Protein AF-G5AT01-F1 (afdb_monomer)

Foldseek 3Di:
DQEDAPPDPVSVVVVVVCVVVVHDDDYDHPVVVDDDDVVVVVVVVVVVVVVVVVVVVVVCVVVVHDDDAFDWDDPDLFKIWTQHPVRDIDIGGDQAEEAEPADADDQPPDPCSDPAPADPRQAFEDDPLQAGVRRRYGYFANNHPPDDRDPVRRVVSVVVVVD

Nearest PDB structures (foldseek):
  8plw-assembly1_A  TM=6.989E-01  e=3.806E-09  Schistosoma mansoni
  8plf-assembly1_A  TM=6.947E-01  e=4.328E-09  Schistosoma mansoni
  8plv-assembly1_A  TM=6.980E-01  e=5.972E-09  Schistosoma mansoni
  8plm-assembly1_A-2  TM=7.423E-01  e=1.212E-08  Schistosoma mansoni
  8plu-assembly1_A  TM=6.992E-01  e=1.902E-08  Schistosoma mansoni

Radius of gyration: 25.45 Å; Cα contacts (8 Å, |Δi|>4): 185; chains: 1; bounding box: 52×38×68 Å

Secondary structure (DSSP, 8-state):
-EEE-TT-HHHHHHHHHHHHTT----EEEHHHH----HHHHHHHHHHHHHHHHHHHHHHHHHTT-----EEEEEEETTEEEEEETT--EEEEE-S-EEE---S-PPP--STTHHHHT--TTS-B---TTSB-SSTTEEE-STTBTTS---HHHHHHHHHHHH-

Structure (mmCIF, N/CA/C/O backbone):
data_AF-G5AT01-F1
#
_entry.id   AF-G5AT01-F1
#
loop_
_atom_site.group_PDB
_atom_site.id
_atom_site.type_symbol
_atom_site.label_atom_id
_atom_site.label_alt_id
_atom_site.label_comp_id
_atom_site.label_asym_id
_atom_site.label_entity_id
_atom_site.label_seq_id
_atom_site.pdbx_PDB_ins_code
_atom_site.Cartn_x
_atom_site.Cartn_y
_atom_site.Cartn_z
_atom_site.occupancy
_atom_site.B_iso_or_equiv
_atom_site.auth_seq_id
_atom_site.auth_comp_id
_atom_site.auth_asym_id
_atom_site.auth_atom_id
_atom_site.pdbx_PDB_model_num
ATOM 1 N N . MET A 1 1 ? 22.661 -0.058 -41.814 1.00 78.69 1 MET A N 1
ATOM 2 C CA . MET A 1 1 ? 22.890 0.511 -40.467 1.00 78.69 1 MET A CA 1
ATOM 3 C C . MET A 1 1 ? 22.143 -0.358 -39.467 1.00 78.69 1 MET A C 1
ATOM 5 O O . MET A 1 1 ? 20.971 -0.617 -39.698 1.00 78.69 1 MET A O 1
ATOM 9 N N . ILE A 1 2 ? 22.817 -0.868 -38.439 1.00 83.00 2 ILE A N 1
ATOM 10 C CA . ILE A 1 2 ? 22.287 -1.791 -37.430 1.00 83.00 2 ILE A CA 1
ATOM 11 C C . ILE A 1 2 ? 22.209 -1.038 -36.103 1.00 83.00 2 ILE A C 1
ATOM 13 O O . ILE A 1 2 ? 23.234 -0.627 -35.564 1.00 83.00 2 ILE A O 1
ATOM 17 N N . PHE A 1 3 ? 21.002 -0.883 -35.566 1.00 84.50 3 PHE A N 1
ATOM 18 C CA . PHE A 1 3 ? 20.803 -0.424 -34.195 1.00 84.50 3 PHE A CA 1
ATOM 19 C C . PHE A 1 3 ? 20.986 -1.612 -33.254 1.00 84.50 3 PHE A C 1
ATOM 21 O O . PHE A 1 3 ? 20.313 -2.633 -33.394 1.00 84.50 3 PHE A O 1
ATOM 28 N N . SER A 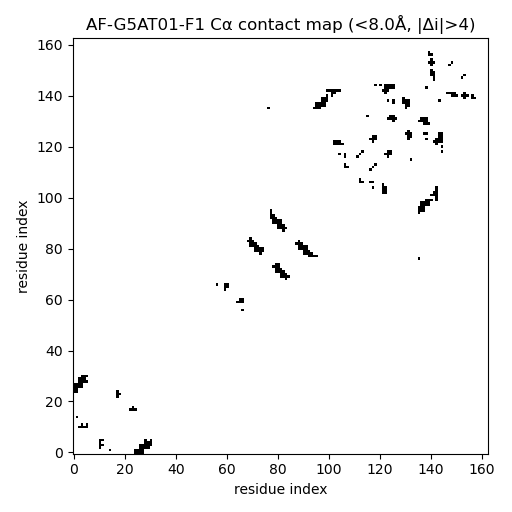1 4 ? 21.917 -1.499 -32.316 1.00 81.31 4 SER A N 1
ATOM 29 C CA . SER A 1 4 ? 22.322 -2.605 -31.455 1.00 81.31 4 SER A CA 1
ATOM 30 C C . SER A 1 4 ? 22.298 -2.206 -29.985 1.00 81.31 4 SER A C 1
ATOM 32 O O . SER A 1 4 ? 22.521 -1.048 -29.641 1.00 81.31 4 SER A O 1
ATOM 34 N N . LYS A 1 5 ? 22.032 -3.187 -29.120 1.00 80.25 5 LYS A N 1
ATOM 35 C CA . LYS A 1 5 ? 22.359 -3.128 -27.694 1.00 80.25 5 LYS A CA 1
ATOM 36 C C . LYS A 1 5 ? 23.320 -4.266 -27.381 1.00 80.25 5 LYS A C 1
ATOM 38 O O . LYS A 1 5 ? 22.977 -5.421 -27.640 1.00 80.25 5 LYS A O 1
ATOM 43 N N . ARG A 1 6 ? 24.479 -3.978 -26.782 1.00 77.88 6 ARG A N 1
ATOM 44 C CA . ARG A 1 6 ? 25.502 -5.004 -26.477 1.00 77.88 6 ARG A CA 1
ATOM 45 C C . ARG A 1 6 ? 24.994 -6.136 -25.575 1.00 77.88 6 ARG A C 1
ATOM 47 O O . ARG A 1 6 ? 25.466 -7.259 -25.685 1.00 77.88 6 ARG A O 1
ATOM 54 N N . CYS A 1 7 ? 24.011 -5.861 -24.718 1.00 72.75 7 CYS A N 1
ATOM 55 C CA . CYS A 1 7 ? 23.396 -6.847 -23.825 1.00 72.75 7 CYS A CA 1
ATOM 56 C C . CYS A 1 7 ? 22.277 -7.691 -24.470 1.00 72.75 7 CYS A C 1
ATOM 58 O O . CYS A 1 7 ? 21.729 -8.575 -23.816 1.00 72.75 7 CYS A O 1
ATOM 60 N N . CYS A 1 8 ? 21.905 -7.432 -25.728 1.00 79.19 8 CYS A N 1
ATOM 61 C CA . CYS A 1 8 ? 20.802 -8.122 -26.393 1.00 79.19 8 CYS A CA 1
ATOM 62 C C . CYS A 1 8 ? 21.310 -9.276 -27.268 1.00 79.19 8 CYS A C 1
ATOM 64 O O . CYS A 1 8 ? 21.941 -9.051 -28.301 1.00 79.19 8 CYS A O 1
ATOM 66 N N . ALA A 1 9 ? 20.949 -10.515 -26.916 1.00 82.19 9 ALA A N 1
ATOM 67 C CA . ALA A 1 9 ? 21.329 -11.713 -27.673 1.00 82.19 9 ALA A CA 1
ATOM 68 C C . ALA A 1 9 ? 20.868 -11.682 -29.146 1.00 82.19 9 ALA A C 1
ATOM 70 O O . ALA A 1 9 ? 21.545 -12.211 -30.027 1.00 82.19 9 ALA A O 1
ATOM 71 N N . HIS A 1 10 ? 19.741 -11.024 -29.438 1.00 83.56 10 HIS A N 1
ATOM 72 C CA . HIS A 1 10 ? 19.258 -10.851 -30.810 1.00 83.56 10 HIS A CA 1
ATOM 73 C C . HIS A 1 10 ? 20.137 -9.893 -31.622 1.00 83.56 10 HIS A C 1
ATOM 75 O O . HIS A 1 10 ? 20.407 -10.162 -32.790 1.00 83.56 10 HIS A O 1
ATOM 81 N N . SER A 1 11 ? 20.630 -8.810 -31.011 1.00 83.50 11 SER A N 1
ATOM 82 C CA . SER A 1 11 ? 21.528 -7.863 -31.682 1.00 83.50 11 SER A CA 1
ATOM 83 C C . SER A 1 11 ? 22.861 -8.515 -32.053 1.00 83.50 11 SER A C 1
ATOM 85 O O . SER A 1 11 ? 23.389 -8.232 -33.125 1.00 83.50 11 SER A O 1
ATOM 87 N N . THR A 1 12 ? 23.377 -9.422 -31.219 1.00 85.81 12 THR A N 1
ATOM 88 C CA . THR A 1 12 ? 24.595 -10.195 -31.514 1.00 85.81 12 THR A CA 1
ATOM 89 C C . THR A 1 12 ? 24.409 -11.103 -32.730 1.00 85.81 12 THR A C 1
ATOM 91 O O . THR A 1 12 ? 25.183 -11.011 -33.679 1.00 85.81 12 THR A O 1
ATOM 94 N N . ARG A 1 13 ? 23.321 -11.885 -32.771 1.00 88.12 13 ARG A N 1
ATOM 95 C CA . ARG A 1 13 ? 23.021 -12.796 -33.893 1.00 88.12 13 ARG A CA 1
ATOM 96 C C . ARG A 1 13 ? 22.847 -12.071 -35.228 1.00 88.12 13 ARG A C 1
ATOM 98 O O . ARG A 1 13 ? 23.271 -12.568 -36.264 1.00 88.12 13 ARG A O 1
ATOM 105 N N . VAL A 1 14 ? 22.240 -10.882 -35.219 1.00 87.88 14 VAL A N 1
ATOM 106 C CA . VAL A 1 14 ? 22.077 -10.069 -36.436 1.00 87.88 14 VAL A CA 1
ATOM 107 C C . VAL A 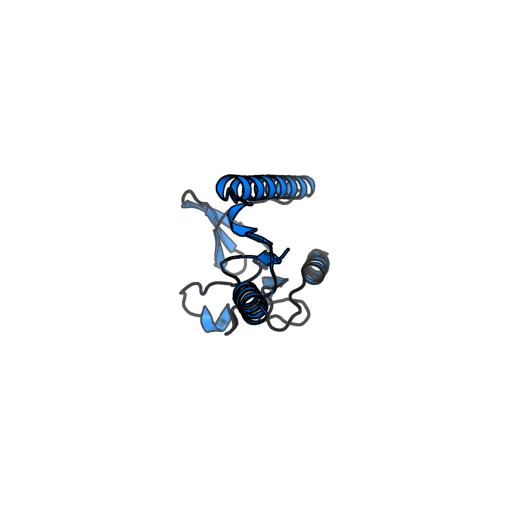1 14 ? 23.432 -9.568 -36.954 1.00 87.88 14 VAL A C 1
ATOM 109 O O . VAL A 1 14 ? 23.652 -9.570 -38.161 1.00 87.88 14 VAL A O 1
ATOM 112 N N . LYS A 1 15 ? 24.372 -9.196 -36.075 1.00 86.88 15 LYS A N 1
ATOM 113 C CA . LYS A 1 15 ? 25.732 -8.798 -36.488 1.00 86.88 15 LYS A CA 1
ATOM 114 C C . LYS A 1 15 ? 26.517 -9.964 -37.089 1.00 86.88 15 LYS A C 1
ATOM 116 O O . LYS A 1 15 ? 27.156 -9.794 -38.125 1.00 86.88 15 LYS A O 1
ATOM 121 N N . GLU A 1 16 ? 26.443 -11.134 -36.456 1.00 89.75 16 GLU A N 1
ATOM 122 C CA . GLU A 1 16 ? 27.071 -12.369 -36.943 1.00 89.75 16 GLU A CA 1
ATOM 123 C C . GLU A 1 16 ? 26.531 -12.752 -38.323 1.00 89.75 16 GLU A C 1
ATOM 125 O O . GLU A 1 16 ? 27.307 -13.024 -39.237 1.00 89.75 16 GLU A O 1
ATOM 130 N N . LEU A 1 17 ? 25.208 -12.678 -38.507 1.00 89.75 17 LEU A N 1
ATOM 131 C CA . LEU A 1 17 ? 24.565 -12.938 -39.791 1.00 89.75 17 LEU A CA 1
ATOM 132 C C . LEU A 1 17 ? 25.069 -11.980 -40.877 1.00 89.75 17 LEU A C 1
ATOM 134 O O . LEU A 1 17 ? 25.499 -12.427 -41.936 1.00 89.75 17 LEU A O 1
ATOM 138 N N . PHE A 1 18 ? 25.066 -10.671 -40.624 1.00 89.31 18 PHE A N 1
ATOM 139 C CA . PHE A 1 18 ? 25.506 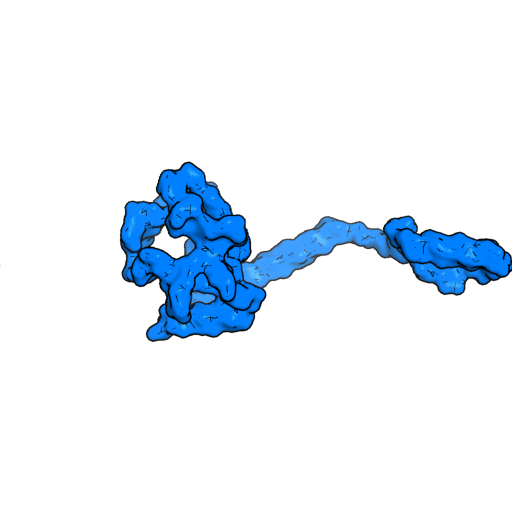-9.692 -41.622 1.00 89.31 18 PHE A CA 1
ATOM 140 C C . PHE A 1 18 ? 27.001 -9.823 -41.952 1.00 89.31 18 PHE A C 1
ATOM 142 O O . PHE A 1 18 ? 27.380 -9.662 -43.111 1.00 89.31 18 PHE A O 1
ATOM 149 N N . SER A 1 19 ? 27.828 -10.192 -40.966 1.00 89.12 19 SER A N 1
ATOM 150 C CA . SER A 1 19 ? 29.239 -10.536 -41.182 1.00 89.12 19 SER A CA 1
ATOM 151 C C . SER A 1 19 ? 29.393 -11.785 -42.054 1.00 89.12 19 SER A C 1
ATOM 153 O O . SER A 1 19 ? 30.186 -11.781 -42.992 1.00 89.12 19 SER A O 1
ATOM 155 N N . SER A 1 20 ? 28.600 -12.832 -41.795 1.00 93.44 20 SER A N 1
ATOM 156 C CA . SER A 1 20 ? 28.630 -14.082 -42.571 1.00 93.44 20 SER A CA 1
ATOM 157 C C . SER A 1 20 ? 28.213 -13.894 -44.034 1.00 93.44 20 SER A C 1
ATOM 159 O O . SER A 1 20 ? 28.669 -14.625 -44.908 1.00 93.44 20 SER A O 1
ATOM 161 N N . LEU A 1 21 ? 27.383 -12.883 -44.308 1.00 92.50 21 LEU A N 1
ATOM 162 C CA . LEU A 1 21 ? 26.912 -12.539 -45.650 1.00 92.50 21 LEU A CA 1
ATOM 163 C C . LEU A 1 21 ? 27.879 -11.617 -46.414 1.00 92.50 21 LEU A C 1
ATOM 165 O O . LEU A 1 21 ? 27.597 -11.264 -47.556 1.00 92.50 21 LEU A O 1
ATOM 169 N N . GLY A 1 22 ? 28.993 -11.195 -45.802 1.00 91.56 22 GLY A N 1
ATOM 170 C CA . GLY A 1 22 ? 29.969 -10.299 -46.433 1.00 91.56 22 GLY A CA 1
ATOM 171 C C . GLY A 1 22 ? 29.417 -8.903 -46.754 1.00 91.56 22 GLY A C 1
ATOM 172 O O . GLY A 1 22 ? 29.963 -8.200 -47.602 1.00 91.56 22 GLY A O 1
ATOM 173 N N . VAL A 1 23 ? 28.317 -8.498 -46.112 1.00 92.06 23 VAL A N 1
ATOM 174 C CA . VAL A 1 23 ? 27.662 -7.210 -46.362 1.00 92.06 23 VAL A CA 1
ATOM 175 C C . VAL A 1 23 ? 28.310 -6.137 -45.492 1.00 92.06 23 VAL A C 1
ATOM 177 O O . VAL A 1 23 ? 28.450 -6.310 -44.285 1.00 92.06 23 VAL A O 1
ATOM 180 N N . ASN A 1 24 ? 28.648 -4.986 -46.075 1.00 89.69 24 ASN A N 1
ATOM 181 C CA . ASN A 1 24 ? 29.088 -3.827 -45.298 1.00 89.69 24 ASN A CA 1
ATOM 182 C C . ASN A 1 24 ? 27.925 -3.239 -44.485 1.00 89.69 24 ASN A C 1
ATOM 184 O O . ASN A 1 24 ? 26.855 -2.943 -45.022 1.00 89.69 24 ASN A O 1
ATOM 188 N N . TYR A 1 25 ? 28.140 -3.004 -43.191 1.00 87.12 25 TYR A N 1
ATOM 189 C CA . TYR A 1 25 ? 27.159 -2.357 -42.325 1.00 87.12 25 TYR A CA 1
ATOM 190 C C . TYR A 1 25 ? 27.824 -1.443 -41.291 1.00 87.12 25 TYR A C 1
ATOM 192 O O . TYR A 1 25 ? 28.938 -1.677 -40.840 1.00 87.12 25 TYR A O 1
ATOM 200 N N . ASN A 1 26 ? 27.084 -0.419 -40.864 1.00 88.00 26 ASN A N 1
ATOM 201 C CA . ASN A 1 26 ? 27.447 0.452 -39.744 1.00 88.00 26 ASN A CA 1
ATOM 202 C C . ASN A 1 26 ? 26.660 0.039 -38.499 1.00 88.00 26 ASN A C 1
ATOM 204 O O . ASN A 1 26 ? 25.450 -0.166 -38.619 1.00 88.00 26 ASN A O 1
ATO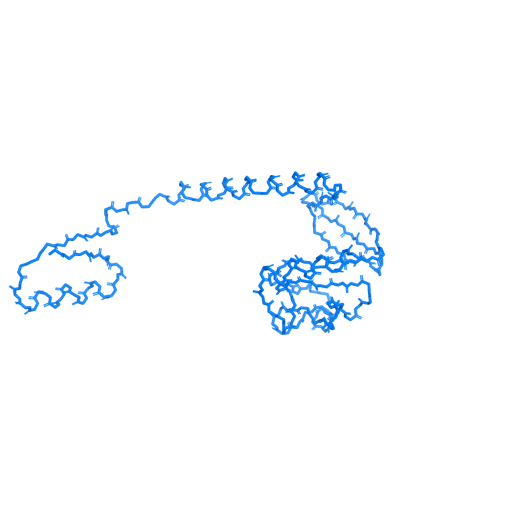M 208 N N . ILE A 1 27 ? 27.304 -0.054 -37.333 1.00 87.19 27 ILE A N 1
ATOM 209 C CA . ILE A 1 27 ? 26.637 -0.325 -36.048 1.00 87.19 27 ILE A CA 1
ATOM 210 C C . ILE A 1 27 ? 26.466 0.977 -35.268 1.00 87.19 27 ILE A C 1
ATOM 212 O O . ILE A 1 27 ? 27.406 1.756 -35.138 1.00 87.19 27 ILE A O 1
ATOM 216 N N . LEU A 1 28 ? 25.281 1.160 -34.690 1.00 85.44 28 LEU A N 1
ATOM 217 C CA . LEU A 1 28 ? 25.001 2.167 -33.677 1.00 85.44 28 LEU A CA 1
ATOM 218 C C . 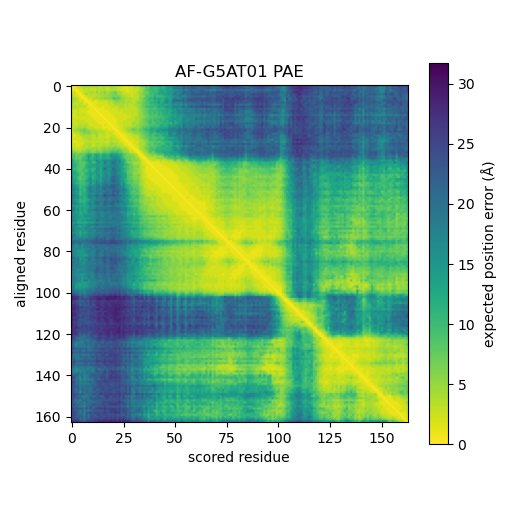LEU A 1 28 ? 24.662 1.465 -32.348 1.00 85.44 28 LEU A C 1
ATOM 220 O O . LEU A 1 28 ? 23.580 0.889 -32.216 1.00 85.44 28 LEU A O 1
ATOM 224 N N . GLU A 1 29 ? 25.587 1.477 -31.380 1.00 86.19 29 GLU A N 1
ATOM 225 C CA . GLU A 1 29 ? 25.387 0.875 -30.048 1.00 86.19 29 GLU A CA 1
ATOM 226 C C . GLU A 1 29 ? 24.593 1.827 -29.146 1.00 86.19 29 GLU A C 1
ATOM 228 O O . GLU A 1 29 ? 25.130 2.747 -28.525 1.00 86.19 29 GLU A O 1
ATOM 233 N N . LEU A 1 30 ? 23.284 1.604 -29.072 1.00 79.62 30 LEU A N 1
ATOM 234 C CA . LEU A 1 30 ? 22.349 2.462 -28.346 1.00 79.62 30 LEU A CA 1
ATOM 235 C C . LEU A 1 30 ? 22.669 2.547 -26.846 1.00 79.62 30 LEU A C 1
ATOM 237 O O . LEU A 1 30 ? 22.467 3.595 -26.239 1.00 79.62 30 LEU A O 1
ATOM 241 N N . ASP A 1 31 ? 23.206 1.476 -26.256 1.00 73.62 31 ASP A N 1
ATOM 242 C CA . ASP A 1 31 ? 23.598 1.421 -24.842 1.00 73.62 31 ASP A CA 1
ATOM 243 C C . ASP A 1 31 ? 24.913 2.157 -24.524 1.00 73.62 31 ASP A C 1
ATOM 245 O O . ASP A 1 31 ? 25.235 2.351 -23.356 1.00 73.62 31 ASP A O 1
ATOM 249 N N . GLN A 1 32 ? 25.675 2.578 -25.539 1.00 76.50 32 GLN A N 1
ATOM 250 C CA . GLN A 1 32 ? 26.826 3.473 -25.359 1.00 76.50 32 GLN A CA 1
ATOM 251 C C . GLN A 1 32 ? 26.470 4.945 -25.579 1.00 76.50 32 GLN A C 1
ATOM 253 O O . GLN A 1 32 ? 27.120 5.825 -25.020 1.00 76.50 32 GLN A O 1
ATOM 258 N N . ILE A 1 33 ? 25.443 5.210 -26.387 1.00 76.50 33 ILE A N 1
ATOM 259 C CA . ILE A 1 33 ? 25.001 6.567 -26.731 1.00 76.50 33 ILE A CA 1
ATOM 260 C C . ILE A 1 33 ? 24.154 7.154 -25.607 1.00 76.50 33 ILE A C 1
ATOM 262 O O . ILE A 1 33 ? 24.267 8.336 -25.284 1.00 76.50 33 ILE A O 1
ATOM 266 N N . VAL A 1 34 ? 23.317 6.324 -24.985 1.00 67.06 34 VAL A N 1
ATOM 267 C CA . VAL A 1 34 ? 22.454 6.744 -23.885 1.00 67.06 34 VAL A CA 1
ATOM 268 C C . VAL A 1 34 ? 23.149 6.446 -22.560 1.00 67.06 34 VAL A C 1
ATOM 270 O O . VAL A 1 34 ? 23.118 5.324 -22.060 1.00 67.06 34 VAL A O 1
ATOM 273 N N . LYS A 1 35 ? 23.757 7.470 -21.954 1.00 69.00 35 LYS A N 1
ATOM 274 C CA . LYS A 1 35 ? 24.133 7.421 -20.536 1.00 69.00 35 LYS A CA 1
ATOM 275 C C . LYS A 1 35 ? 22.888 7.665 -19.689 1.00 69.00 35 LYS A C 1
ATOM 277 O O . LYS A 1 35 ? 22.427 8.797 -19.568 1.00 69.00 35 LYS A O 1
ATOM 282 N N . HIS A 1 36 ? 22.348 6.606 -19.097 1.00 71.50 36 HIS A N 1
ATOM 283 C CA . HIS A 1 36 ? 21.341 6.754 -18.053 1.00 71.50 36 HIS A CA 1
ATOM 284 C C . HIS A 1 36 ? 21.984 7.377 -16.811 1.00 71.50 36 HIS A C 1
ATOM 286 O O . HIS A 1 36 ? 23.007 6.895 -16.332 1.00 71.50 36 HIS A O 1
ATOM 292 N N . ASN A 1 37 ? 21.372 8.441 -16.297 1.00 81.00 37 ASN A N 1
ATOM 293 C CA . ASN A 1 37 ? 21.676 8.976 -14.979 1.00 81.00 37 ASN A CA 1
ATOM 294 C C . ASN A 1 37 ? 20.598 8.453 -14.022 1.00 81.00 37 ASN A C 1
ATOM 296 O O . ASN A 1 37 ? 19.445 8.897 -14.056 1.00 81.00 37 ASN A O 1
ATOM 300 N N . TRP A 1 38 ? 20.953 7.423 -13.257 1.00 79.19 38 TRP A N 1
ATOM 301 C CA . TRP A 1 38 ? 20.008 6.734 -12.383 1.00 79.19 38 TRP A CA 1
ATOM 302 C C . TRP A 1 38 ? 19.622 7.604 -11.185 1.00 79.19 38 TRP A C 1
ATOM 304 O O . TRP A 1 38 ? 18.495 7.517 -10.699 1.00 79.19 38 TRP A O 1
ATOM 314 N N . GLU A 1 39 ? 20.522 8.487 -10.759 1.00 82.62 39 GLU A N 1
ATOM 315 C CA . GLU A 1 39 ? 20.306 9.449 -9.688 1.00 82.62 39 GLU A CA 1
ATOM 316 C C . GLU A 1 39 ? 19.186 10.426 -10.061 1.00 82.62 39 GLU A C 1
ATOM 318 O O . GLU A 1 39 ? 18.208 10.525 -9.324 1.00 82.62 39 GLU A O 1
ATOM 323 N N . ILE A 1 40 ? 19.255 11.045 -11.247 1.00 86.62 40 ILE A N 1
ATOM 324 C CA . ILE A 1 40 ? 18.227 11.972 -11.754 1.00 86.62 40 ILE A CA 1
ATOM 325 C C . ILE A 1 40 ? 16.875 11.272 -11.884 1.00 86.62 40 ILE A C 1
ATOM 327 O O . ILE A 1 40 ? 15.845 11.828 -11.507 1.00 86.62 40 ILE A O 1
ATOM 331 N N . MET A 1 41 ? 16.848 10.049 -12.418 1.00 80.06 41 MET A N 1
ATOM 332 C CA . MET A 1 41 ? 15.586 9.326 -12.565 1.00 80.06 41 MET A CA 1
ATOM 333 C C . MET A 1 41 ? 14.995 8.940 -11.207 1.00 80.06 41 MET A C 1
ATOM 335 O O . MET A 1 41 ? 13.794 9.099 -10.998 1.00 80.06 41 MET A O 1
ATOM 339 N N . THR A 1 42 ? 15.827 8.468 -10.277 1.00 81.19 42 THR A N 1
ATOM 340 C CA . THR A 1 42 ? 15.385 8.146 -8.917 1.00 81.19 42 THR A CA 1
ATOM 341 C C . THR A 1 42 ? 14.845 9.395 -8.231 1.00 81.19 42 THR A C 1
ATOM 343 O O . THR A 1 42 ? 13.754 9.352 -7.671 1.00 81.19 42 THR A O 1
ATOM 346 N N . GLU A 1 43 ? 15.551 10.520 -8.329 1.00 90.88 43 GLU A N 1
ATOM 347 C CA . GLU A 1 43 ? 15.122 11.805 -7.781 1.00 90.88 43 GLU A CA 1
ATOM 348 C C . GLU A 1 43 ? 13.787 12.264 -8.381 1.00 90.88 43 GLU A C 1
ATOM 350 O O . GLU A 1 43 ? 12.860 12.592 -7.641 1.00 90.88 43 GLU A O 1
ATOM 355 N N . ALA A 1 44 ? 13.634 12.212 -9.706 1.00 85.38 44 ALA A N 1
ATOM 356 C CA . ALA A 1 44 ? 12.389 12.574 -10.380 1.00 85.38 44 ALA A CA 1
ATOM 357 C C . ALA A 1 44 ? 11.207 11.703 -9.920 1.00 85.38 44 ALA A C 1
ATOM 359 O O . ALA A 1 44 ? 10.123 12.223 -9.643 1.00 85.38 44 ALA A O 1
ATOM 360 N N . ILE A 1 45 ? 11.421 10.390 -9.780 1.00 81.50 45 ILE A N 1
ATOM 361 C CA . ILE A 1 45 ? 10.411 9.455 -9.269 1.00 81.50 45 ILE A CA 1
ATOM 362 C C . ILE A 1 45 ? 10.055 9.790 -7.816 1.00 81.50 45 ILE A C 1
ATOM 364 O O . ILE A 1 45 ? 8.873 9.888 -7.487 1.00 81.50 45 ILE A O 1
ATOM 368 N N . GLN A 1 46 ? 11.047 10.004 -6.946 1.00 85.94 46 GLN A N 1
ATOM 369 C CA . GLN A 1 46 ? 10.806 10.345 -5.540 1.00 85.94 46 GLN A CA 1
ATOM 370 C C . GLN A 1 46 ? 10.060 11.676 -5.395 1.00 85.94 46 GLN A C 1
ATOM 372 O O . GLN A 1 46 ? 9.118 11.767 -4.606 1.00 85.94 46 GLN A O 1
ATOM 377 N N . ASN A 1 47 ? 10.410 12.682 -6.198 1.00 87.25 47 ASN A N 1
ATOM 378 C CA . ASN A 1 47 ? 9.724 13.973 -6.224 1.00 87.25 47 ASN A CA 1
ATOM 379 C C . ASN A 1 47 ? 8.264 13.828 -6.670 1.00 87.25 47 ASN A C 1
ATOM 381 O O . ASN A 1 47 ? 7.363 14.398 -6.048 1.00 87.25 47 ASN A O 1
ATOM 385 N N . HIS A 1 48 ? 8.007 13.015 -7.697 1.00 87.69 48 HIS A N 1
ATOM 386 C CA . HIS A 1 48 ? 6.650 12.730 -8.151 1.00 87.69 48 HIS A CA 1
ATOM 387 C C . HIS A 1 48 ? 5.820 12.005 -7.078 1.00 87.69 48 HIS A C 1
ATOM 389 O O . HIS A 1 48 ? 4.708 12.432 -6.765 1.00 87.69 48 HIS A O 1
ATOM 395 N N . ILE A 1 49 ? 6.381 10.971 -6.440 1.00 82.31 49 ILE A N 1
ATOM 396 C CA . ILE A 1 49 ? 5.748 10.266 -5.312 1.00 82.31 49 ILE A CA 1
ATOM 397 C C . ILE A 1 49 ? 5.460 11.236 -4.157 1.00 82.31 49 ILE A C 1
ATOM 399 O O . ILE A 1 49 ? 4.385 11.192 -3.554 1.00 82.31 49 ILE A O 1
ATOM 403 N N . GLY A 1 50 ? 6.400 12.133 -3.850 1.00 81.81 50 GLY A N 1
ATOM 404 C CA . GLY A 1 50 ? 6.235 13.175 -2.838 1.00 81.81 50 GLY A CA 1
ATOM 405 C C . GLY A 1 50 ? 5.047 14.092 -3.133 1.00 81.81 50 GLY A C 1
ATOM 406 O O . GLY A 1 50 ? 4.221 14.330 -2.248 1.00 81.81 50 GLY A O 1
ATOM 407 N N . SER A 1 51 ? 4.919 14.542 -4.385 1.00 89.62 51 SER A N 1
ATOM 408 C CA . SER A 1 51 ? 3.800 15.368 -4.852 1.00 89.62 51 SER A CA 1
ATOM 409 C C . SER A 1 51 ? 2.452 14.647 -4.724 1.00 89.62 51 SER A C 1
ATOM 411 O O . SER A 1 51 ? 1.512 15.200 -4.147 1.00 89.62 51 SER A O 1
ATOM 413 N N . LEU A 1 52 ? 2.368 13.385 -5.162 1.00 84.44 52 LEU A N 1
ATOM 414 C CA . LEU A 1 52 ? 1.150 12.574 -5.041 1.00 84.44 52 LEU A CA 1
ATOM 415 C C . LEU A 1 52 ? 0.734 12.381 -3.578 1.00 84.44 52 LEU A C 1
ATOM 417 O O . LEU A 1 52 ? -0.414 12.634 -3.215 1.00 84.44 52 LEU A O 1
ATOM 421 N N . ASN A 1 53 ? 1.680 12.005 -2.712 1.00 84.44 53 ASN A N 1
ATOM 422 C CA . ASN A 1 53 ? 1.429 11.832 -1.281 1.00 84.44 53 ASN A CA 1
ATOM 423 C C . ASN A 1 53 ? 0.911 13.115 -0.619 1.00 84.44 53 ASN A C 1
ATOM 425 O O . ASN A 1 53 ? 0.058 13.052 0.269 1.00 84.44 53 ASN A O 1
ATOM 429 N N . TRP A 1 54 ? 1.415 14.278 -1.036 1.00 86.81 54 TRP A N 1
ATOM 430 C CA . TRP A 1 54 ? 0.912 15.564 -0.562 1.00 86.81 54 TRP A CA 1
ATOM 431 C C . TRP A 1 54 ? -0.531 15.809 -1.020 1.00 86.81 54 TRP A C 1
ATOM 433 O O . TRP A 1 54 ? -1.383 16.121 -0.185 1.00 86.81 54 TRP A O 1
ATOM 443 N N . GLY A 1 55 ? -0.830 15.581 -2.303 1.00 88.25 55 GLY A N 1
ATOM 444 C CA . GLY A 1 55 ? -2.183 15.711 -2.852 1.00 88.25 55 GLY A CA 1
ATOM 445 C C . GLY A 1 55 ? -3.201 14.807 -2.148 1.00 88.25 55 GLY A C 1
ATOM 446 O O . GLY A 1 55 ? -4.283 15.262 -1.773 1.00 88.25 55 GLY A O 1
ATOM 447 N N . TYR A 1 56 ? -2.840 13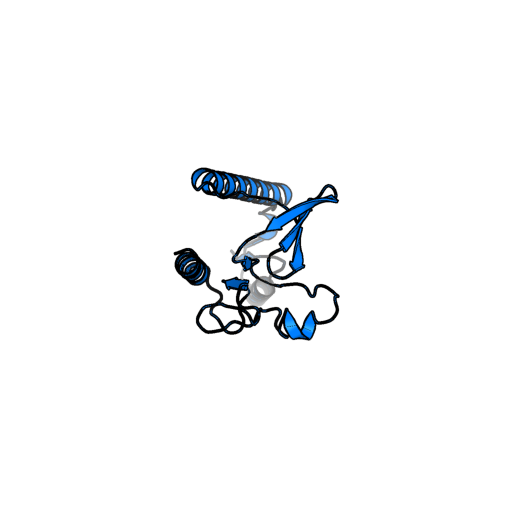.551 -1.866 1.00 86.81 56 TYR A N 1
ATOM 448 C CA . TYR A 1 56 ? -3.704 12.636 -1.111 1.00 86.81 56 TYR A CA 1
ATOM 449 C C . TYR A 1 56 ? -3.967 13.122 0.315 1.00 86.81 56 TYR A C 1
ATOM 451 O O . TYR A 1 56 ? -5.113 13.105 0.765 1.00 86.81 56 TYR A O 1
ATOM 459 N N . ARG A 1 57 ? -2.939 13.601 1.027 1.00 85.56 57 ARG A N 1
ATOM 460 C CA . ARG A 1 57 ? -3.109 14.148 2.384 1.00 85.56 57 ARG A CA 1
ATOM 461 C C . ARG A 1 57 ? -4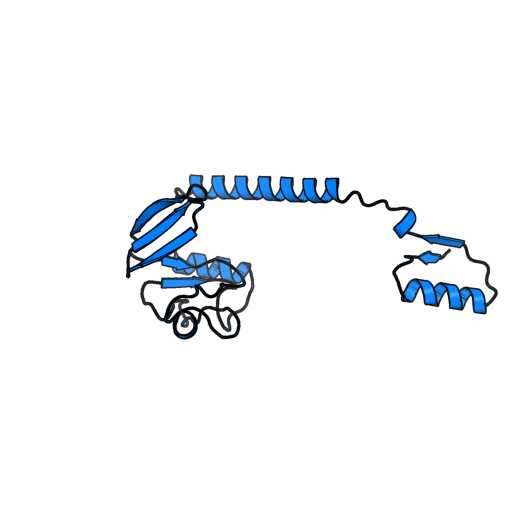.024 15.368 2.400 1.00 85.56 57 ARG A C 1
ATOM 463 O O . ARG A 1 57 ? -4.820 15.502 3.328 1.00 85.56 57 ARG A O 1
ATOM 470 N N . LEU A 1 58 ? -3.931 16.230 1.387 1.00 90.12 58 LEU A N 1
ATOM 471 C CA . LEU A 1 58 ? -4.832 17.368 1.245 1.00 90.12 58 LEU A CA 1
ATOM 472 C C . LEU A 1 58 ? -6.279 16.901 1.038 1.00 90.12 58 LEU A C 1
ATOM 474 O O . LEU A 1 58 ? -7.154 17.321 1.789 1.00 90.12 58 LEU A O 1
ATOM 478 N N . SER A 1 59 ? -6.512 15.958 0.120 1.00 90.31 59 SER A N 1
ATOM 479 C CA . SER A 1 59 ? -7.856 15.423 -0.139 1.00 90.31 59 SER A CA 1
ATOM 480 C C . SER A 1 59 ? -8.474 14.738 1.089 1.00 90.31 59 SER A C 1
ATOM 482 O O . SER A 1 59 ? -9.661 14.909 1.369 1.00 90.31 59 SER A O 1
ATOM 484 N N . LEU A 1 60 ? -7.675 13.994 1.867 1.00 90.94 60 LEU A N 1
ATOM 485 C CA . LEU A 1 60 ? -8.122 13.408 3.136 1.00 90.94 60 LEU A CA 1
ATOM 486 C C . LEU A 1 60 ? -8.532 14.496 4.135 1.00 90.94 60 LEU A C 1
ATOM 488 O O . LEU A 1 60 ? -9.594 14.401 4.748 1.00 90.94 60 LEU A O 1
ATOM 492 N N . ARG A 1 61 ? -7.729 15.560 4.256 1.00 89.31 61 ARG A N 1
ATOM 493 C CA . ARG A 1 61 ? -8.015 16.690 5.146 1.00 89.31 61 ARG A CA 1
ATOM 494 C C . ARG A 1 61 ? -9.291 17.434 4.744 1.00 89.31 61 ARG A C 1
ATOM 496 O O . ARG A 1 61 ? -10.096 17.742 5.619 1.00 89.31 61 ARG A O 1
ATOM 503 N N . GLU A 1 62 ? -9.496 17.695 3.455 1.00 92.81 62 GLU A N 1
ATOM 504 C CA . GLU A 1 62 ? -10.719 18.324 2.927 1.00 92.81 62 GLU A CA 1
ATOM 505 C C . GLU A 1 62 ? -11.968 17.498 3.254 1.00 92.81 62 GLU A C 1
ATOM 507 O O . GLU A 1 62 ? -13.001 18.046 3.638 1.00 92.81 62 GLU A O 1
ATOM 512 N N . LYS A 1 63 ? -11.847 16.167 3.200 1.00 92.44 63 LYS A N 1
ATOM 513 C CA . LYS A 1 63 ? -12.905 15.216 3.571 1.00 92.44 63 LYS A CA 1
ATOM 514 C C . LYS A 1 63 ? -12.999 14.947 5.076 1.00 92.44 63 LYS A C 1
ATOM 516 O O . LYS A 1 63 ? -13.760 14.074 5.482 1.00 92.44 63 LYS A O 1
ATOM 521 N N . ARG A 1 64 ? -12.249 15.683 5.908 1.00 92.56 64 ARG A N 1
ATOM 522 C CA . ARG A 1 64 ? -12.196 15.526 7.375 1.00 92.56 64 ARG A CA 1
ATOM 523 C C . ARG A 1 64 ? -11.802 14.113 7.826 1.00 92.56 64 ARG A C 1
ATOM 525 O O . ARG A 1 64 ? -12.195 13.668 8.900 1.00 92.56 64 ARG A O 1
ATOM 532 N N . VAL A 1 65 ? -11.006 13.416 7.019 1.00 90.00 65 VAL A N 1
ATOM 533 C CA . VAL A 1 65 ? -10.438 12.113 7.364 1.00 90.00 65 VAL A CA 1
ATOM 534 C C . VAL A 1 65 ? -9.121 12.330 8.103 1.00 90.00 65 VAL A C 1
ATOM 536 O O . VAL A 1 65 ? -8.174 12.907 7.564 1.00 90.00 65 VAL A O 1
ATOM 539 N N . THR A 1 66 ? -9.046 11.848 9.343 1.00 89.75 66 THR A N 1
ATOM 540 C CA . THR A 1 66 ? -7.812 11.888 10.134 1.00 89.75 66 THR A CA 1
ATOM 541 C C . THR A 1 66 ? -6.807 10.887 9.577 1.00 89.75 66 THR A C 1
ATOM 543 O O . THR A 1 66 ? -6.995 9.678 9.674 1.00 89.75 66 THR A O 1
ATOM 546 N N . TYR A 1 67 ? -5.713 11.393 9.012 1.00 90.12 67 TYR A N 1
ATOM 547 C CA . TYR A 1 67 ? -4.590 10.574 8.565 1.00 90.12 67 TYR A CA 1
ATOM 548 C C . TYR A 1 67 ? -3.562 10.411 9.690 1.00 90.12 67 TYR A C 1
ATOM 550 O O . TYR A 1 67 ? -3.104 11.396 10.269 1.00 90.12 67 TYR A O 1
ATOM 558 N N . THR A 1 68 ? -3.153 9.176 9.982 1.00 89.56 68 THR A N 1
ATOM 559 C CA . THR A 1 68 ? -2.076 8.873 10.938 1.00 89.56 68 THR A CA 1
ATOM 560 C C . THR A 1 68 ? -1.096 7.884 10.314 1.00 89.56 68 THR A C 1
ATOM 562 O O . THR A 1 68 ? -1.495 6.866 9.762 1.00 89.56 68 THR A O 1
ATOM 565 N N . ASN A 1 69 ? 0.201 8.201 10.375 1.00 89.88 69 ASN A N 1
ATOM 566 C CA . ASN A 1 69 ? 1.268 7.340 9.862 1.00 89.88 69 ASN A CA 1
ATOM 567 C C . ASN A 1 69 ? 1.883 6.524 11.010 1.00 89.88 69 ASN A C 1
ATOM 569 O O . ASN A 1 69 ? 2.811 6.983 11.684 1.00 89.88 69 ASN A O 1
ATOM 573 N N . SER A 1 70 ? 1.332 5.338 11.243 1.00 90.50 70 SER A N 1
ATOM 574 C CA . SER A 1 70 ? 1.661 4.457 12.367 1.00 90.50 70 SER A CA 1
ATOM 575 C C . SER A 1 70 ? 1.435 2.993 11.998 1.00 90.50 70 SER A C 1
ATOM 577 O O . SER A 1 70 ? 0.584 2.695 11.163 1.00 90.50 70 SER A O 1
ATOM 579 N N . CYS A 1 71 ? 2.156 2.084 12.651 1.00 88.31 71 CYS A N 1
ATOM 580 C CA . CYS A 1 71 ? 1.859 0.656 12.600 1.00 88.31 71 CYS A CA 1
ATOM 581 C C . CYS A 1 71 ? 0.668 0.352 13.518 1.00 88.31 71 CYS A C 1
ATOM 583 O O . CYS A 1 71 ? 0.697 0.754 14.681 1.00 88.31 71 CYS A O 1
ATOM 585 N N . GLY A 1 72 ? -0.370 -0.299 12.991 1.00 88.31 72 GLY A N 1
ATOM 586 C CA . GLY A 1 72 ? -1.575 -0.662 13.735 1.00 88.31 72 GLY A CA 1
ATOM 587 C C . GLY A 1 72 ? -1.524 -2.102 14.247 1.00 88.31 72 GLY A C 1
ATOM 588 O O . GLY A 1 72 ? -1.170 -3.004 13.495 1.00 88.31 72 GLY A O 1
ATOM 589 N N . GLU A 1 73 ? -1.924 -2.313 15.495 1.00 87.62 73 GLU A N 1
ATOM 590 C CA . GLU A 1 73 ? -2.022 -3.612 16.162 1.00 87.62 73 GLU A CA 1
ATOM 591 C C . GLU A 1 73 ? -3.376 -3.714 16.876 1.00 87.62 73 GLU A C 1
ATOM 593 O O . GLU A 1 73 ? -3.754 -2.828 17.649 1.00 87.62 73 GLU A O 1
ATOM 598 N N . PHE A 1 74 ? -4.143 -4.771 16.608 1.00 87.38 74 PHE A N 1
ATOM 599 C CA . PHE A 1 74 ? -5.420 -4.987 17.286 1.00 87.38 74 PHE A CA 1
ATOM 600 C C . PHE A 1 74 ? -5.174 -5.468 18.718 1.00 87.38 74 PHE A C 1
ATOM 602 O O . PHE A 1 74 ? -4.589 -6.521 18.935 1.00 87.38 74 PHE A O 1
ATOM 609 N N . MET A 1 75 ? -5.665 -4.706 19.697 1.00 87.69 75 MET A N 1
ATOM 610 C CA . MET A 1 75 ? -5.565 -5.033 21.129 1.00 87.69 75 MET A CA 1
ATOM 611 C C . MET A 1 75 ? -6.844 -5.694 21.665 1.00 87.69 75 MET A C 1
ATOM 613 O O . MET A 1 75 ? -6.987 -5.905 22.868 1.00 87.69 75 MET A O 1
ATOM 617 N N . GLY A 1 76 ? -7.822 -5.925 20.791 1.00 81.50 76 GLY A N 1
ATOM 618 C CA . GLY A 1 76 ? -9.141 -6.450 21.115 1.00 81.50 76 GLY A CA 1
ATOM 619 C C . GLY A 1 76 ? -10.174 -6.033 20.072 1.00 81.50 76 GLY A C 1
ATOM 620 O O . GLY A 1 76 ? -9.861 -5.329 19.113 1.00 81.50 76 GLY A O 1
ATOM 621 N N . GLN A 1 77 ? -11.423 -6.437 20.297 1.00 80.00 77 GLN A N 1
ATOM 622 C CA . GLN A 1 77 ? -12.515 -6.332 19.325 1.00 80.00 77 GLN A CA 1
ATOM 623 C C . GLN A 1 77 ? -12.728 -4.911 18.767 1.00 80.00 77 GLN A C 1
ATOM 625 O O . GLN A 1 77 ? -12.897 -4.708 17.573 1.00 80.00 77 GLN A O 1
ATOM 630 N N . TYR A 1 78 ? -12.670 -3.894 19.622 1.00 89.81 78 TYR A N 1
ATOM 631 C CA . TYR A 1 78 ? -12.956 -2.512 19.224 1.00 89.81 78 TYR A CA 1
ATOM 632 C C . TYR A 1 78 ? -11.803 -1.563 19.520 1.00 89.81 78 TYR A C 1
ATOM 634 O O . TYR A 1 78 ? -12.024 -0.364 19.675 1.00 89.81 78 TYR A O 1
ATOM 642 N N . LYS A 1 79 ? -10.578 -2.087 19.651 1.00 91.88 79 LYS A N 1
ATOM 643 C CA . LYS A 1 79 ? -9.420 -1.306 20.087 1.00 91.88 79 LYS A CA 1
ATOM 644 C C . LYS A 1 79 ? -8.194 -1.594 19.230 1.00 91.88 79 LYS A C 1
ATOM 646 O O . LYS A 1 79 ? -7.719 -2.724 19.164 1.00 91.88 79 LYS A O 1
ATOM 651 N N . LEU A 1 80 ? -7.647 -0.535 18.647 1.00 92.88 80 LEU A N 1
ATOM 652 C CA . LEU A 1 80 ? -6.424 -0.554 17.857 1.00 92.88 80 LEU A CA 1
ATOM 653 C C . LEU A 1 80 ? -5.349 0.258 18.581 1.00 92.88 80 LEU A C 1
ATOM 655 O O . LEU A 1 80 ? -5.575 1.409 18.953 1.00 92.88 80 LEU A O 1
ATOM 659 N N . LYS A 1 81 ? -4.176 -0.331 18.770 1.00 93.88 81 LYS A N 1
ATOM 660 C CA . LYS A 1 81 ? -2.950 0.363 19.150 1.00 93.88 81 LYS A CA 1
ATOM 661 C C . LYS A 1 81 ? -2.234 0.814 17.883 1.00 93.88 81 LYS A C 1
ATOM 663 O O . LYS A 1 81 ? -2.134 0.069 16.920 1.00 93.88 81 LYS A O 1
ATOM 668 N N . ALA A 1 82 ? -1.739 2.038 17.886 1.00 94.19 82 ALA A N 1
ATOM 669 C CA . ALA A 1 82 ? -1.029 2.649 16.782 1.00 94.19 82 ALA A CA 1
ATOM 670 C C . ALA A 1 82 ? 0.322 3.159 17.275 1.00 94.19 82 ALA A C 1
ATOM 672 O O . ALA A 1 82 ? 0.375 4.063 18.108 1.00 94.19 82 ALA A O 1
ATOM 673 N N . THR A 1 83 ? 1.408 2.606 16.746 1.00 94.69 83 THR A N 1
ATOM 674 C CA . THR A 1 83 ? 2.773 2.993 17.117 1.00 94.69 83 THR A CA 1
ATOM 675 C C . THR A 1 83 ? 3.412 3.775 15.979 1.00 94.69 83 THR A C 1
ATOM 677 O O . THR A 1 83 ? 3.531 3.282 14.853 1.00 94.69 83 THR A O 1
ATOM 680 N N . ASN A 1 84 ? 3.807 5.021 16.237 1.00 93.75 84 ASN A N 1
ATOM 681 C CA . ASN A 1 84 ? 4.476 5.842 15.228 1.00 93.75 84 ASN A CA 1
ATOM 682 C C . ASN A 1 84 ? 5.980 5.513 15.122 1.00 93.75 84 ASN A C 1
ATOM 684 O O . ASN A 1 84 ? 6.542 4.783 15.935 1.00 93.75 84 ASN A O 1
ATOM 688 N N . ARG A 1 85 ? 6.673 6.096 14.133 1.00 90.81 85 ARG A N 1
ATOM 689 C CA . ARG A 1 85 ? 8.125 5.884 13.932 1.00 90.81 85 ARG A CA 1
ATOM 690 C C . ARG A 1 85 ? 9.005 6.313 15.114 1.00 90.81 85 ARG A C 1
ATOM 692 O O . ARG A 1 85 ? 10.162 5.922 15.164 1.00 90.81 85 ARG A O 1
ATOM 699 N N . LYS A 1 86 ? 8.483 7.134 16.028 1.00 92.62 86 LYS A N 1
ATOM 700 C CA . LYS A 1 86 ? 9.180 7.581 17.241 1.00 92.62 86 LYS A CA 1
ATOM 701 C C . LYS A 1 86 ? 8.917 6.657 18.439 1.00 92.62 86 LYS A C 1
ATOM 703 O O . LYS A 1 86 ? 9.364 6.970 19.534 1.00 92.62 86 LYS A O 1
ATOM 708 N N . GLY A 1 87 ? 8.173 5.563 18.252 1.00 92.25 87 GLY A N 1
ATOM 709 C CA . GLY A 1 87 ? 7.783 4.644 19.323 1.00 92.25 87 GLY A CA 1
ATOM 710 C C . GLY A 1 87 ? 6.640 5.153 20.204 1.00 92.25 87 GLY A C 1
ATOM 711 O O . GLY A 1 87 ? 6.326 4.524 21.206 1.00 92.25 87 GLY A O 1
ATOM 712 N N . GLN A 1 88 ? 6.003 6.276 19.859 1.00 94.69 88 GLN A N 1
ATOM 713 C CA . GLN A 1 88 ? 4.857 6.774 20.615 1.00 94.69 88 GLN A CA 1
ATOM 714 C C . GLN A 1 88 ? 3.614 5.960 20.264 1.00 94.69 88 GLN A C 1
ATOM 716 O O . GLN A 1 88 ? 3.281 5.800 19.084 1.00 94.69 88 GLN A O 1
ATOM 721 N N . GLU A 1 89 ? 2.925 5.497 21.300 1.00 96.38 89 GLU A N 1
ATOM 722 C CA . GLU A 1 89 ? 1.712 4.697 21.188 1.00 96.38 89 GLU A CA 1
ATOM 723 C C . GLU A 1 89 ? 0.466 5.580 21.302 1.00 96.38 89 GLU A C 1
ATOM 725 O O . GLU A 1 89 ? 0.405 6.527 22.088 1.00 96.38 89 GLU A O 1
ATOM 730 N N . THR A 1 90 ? -0.545 5.288 20.495 1.00 95.62 90 THR A N 1
ATOM 731 C CA . THR A 1 90 ? -1.866 5.922 20.534 1.00 95.62 90 THR A CA 1
ATOM 732 C C . THR A 1 90 ? -2.926 4.839 20.406 1.00 95.62 90 THR A C 1
ATOM 734 O O . THR A 1 90 ? -2.718 3.853 19.707 1.00 95.62 90 THR A O 1
ATOM 737 N N . PHE A 1 91 ? -4.061 4.996 21.083 1.00 94.75 91 PHE A N 1
ATOM 738 C CA . PHE A 1 91 ? -5.135 4.007 21.061 1.00 94.75 91 PHE A CA 1
ATOM 739 C C . PHE A 1 91 ? -6.375 4.583 20.387 1.00 94.75 91 PHE A C 1
ATOM 741 O O . PHE A 1 91 ? -6.816 5.681 20.720 1.00 94.75 91 PHE A O 1
ATOM 748 N N . TYR A 1 92 ? -6.949 3.810 19.474 1.00 93.31 92 TYR A N 1
ATOM 749 C CA . TYR A 1 92 ? -8.172 4.137 18.757 1.00 93.31 92 TYR A CA 1
ATOM 750 C C . TYR A 1 92 ? -9.254 3.120 19.081 1.00 93.31 92 TYR A C 1
ATOM 752 O O . TYR A 1 92 ? -8.974 1.935 19.264 1.00 93.31 92 TYR A O 1
ATOM 760 N N . THR A 1 93 ? -10.497 3.591 19.117 1.00 93.94 93 THR A N 1
ATOM 761 C CA . THR A 1 93 ? -11.674 2.727 19.168 1.00 93.94 93 THR A CA 1
ATOM 762 C C . THR A 1 93 ? -12.591 3.060 18.006 1.00 93.94 93 THR A C 1
ATOM 764 O O . THR A 1 93 ? -12.706 4.222 17.616 1.00 93.94 93 THR A O 1
ATOM 767 N N . ALA A 1 94 ? -13.192 2.036 17.412 1.00 89.44 94 ALA A N 1
ATOM 768 C CA . ALA A 1 94 ? -14.110 2.185 16.292 1.00 89.44 94 ALA A CA 1
ATOM 769 C C . ALA A 1 94 ? -15.113 1.033 16.293 1.00 89.44 94 ALA A C 1
ATOM 771 O O . ALA A 1 94 ? -14.786 -0.078 16.705 1.00 89.44 94 ALA A O 1
ATOM 772 N N . ALA A 1 95 ? -16.326 1.294 15.803 1.00 89.88 95 ALA A N 1
ATOM 773 C CA . ALA A 1 95 ? -17.346 0.259 15.640 1.00 89.88 95 ALA A CA 1
ATOM 774 C C . ALA A 1 95 ? -17.010 -0.724 14.503 1.00 89.88 95 ALA A C 1
ATOM 776 O O . ALA A 1 95 ? -17.431 -1.877 14.536 1.00 89.88 95 ALA A O 1
ATOM 777 N N . LYS A 1 96 ? -16.268 -0.260 13.490 1.00 85.50 96 LYS A N 1
ATOM 778 C CA . LYS A 1 96 ? -15.858 -1.034 12.316 1.00 85.50 96 LYS A CA 1
ATOM 779 C C . LYS A 1 96 ? -14.417 -0.695 11.945 1.00 85.50 96 LYS A C 1
ATOM 781 O O . LYS A 1 96 ? -14.010 0.461 12.070 1.00 85.50 96 LYS A O 1
ATOM 786 N N . PHE A 1 97 ? -13.688 -1.682 11.434 1.00 87.62 97 PHE A N 1
ATOM 787 C CA . PHE A 1 97 ? -12.352 -1.508 10.866 1.00 87.62 97 PHE A CA 1
ATOM 788 C C . PHE A 1 97 ? -12.316 -2.013 9.423 1.00 87.62 97 PHE A C 1
ATOM 790 O O . PHE A 1 97 ? -12.896 -3.052 9.110 1.00 87.62 97 PHE A O 1
ATOM 797 N N . VAL A 1 98 ? -11.615 -1.282 8.554 1.00 86.38 98 VAL A N 1
ATOM 798 C CA . VAL A 1 98 ? -11.399 -1.658 7.151 1.00 86.38 98 VAL A CA 1
ATOM 799 C C . VAL A 1 98 ? -9.902 -1.806 6.905 1.00 86.38 98 VAL A C 1
ATOM 801 O O . VAL A 1 98 ? -9.132 -0.885 7.176 1.00 86.38 98 VAL A O 1
ATOM 804 N N . ILE A 1 99 ? -9.494 -2.959 6.380 1.00 83.94 99 ILE A N 1
ATOM 805 C CA . ILE A 1 99 ? -8.113 -3.278 6.018 1.00 83.94 99 ILE A CA 1
ATOM 806 C C . ILE A 1 99 ? -7.970 -3.161 4.497 1.00 83.94 99 ILE A C 1
ATOM 808 O O . ILE A 1 99 ? -8.575 -3.914 3.738 1.00 83.94 99 ILE A O 1
ATOM 812 N N . ALA A 1 100 ? -7.154 -2.205 4.052 1.00 82.94 100 ALA A N 1
ATOM 813 C CA . ALA A 1 100 ? -6.937 -1.892 2.637 1.00 82.94 100 ALA A CA 1
ATOM 814 C C . ALA A 1 100 ? -5.435 -1.737 2.323 1.00 82.94 100 ALA A C 1
ATOM 816 O O . ALA A 1 100 ? -5.001 -0.746 1.742 1.00 82.94 100 ALA A O 1
ATOM 817 N N . THR A 1 101 ? -4.612 -2.683 2.784 1.00 75.75 101 THR A N 1
ATOM 818 C CA . THR A 1 101 ? -3.139 -2.584 2.760 1.00 75.75 101 THR A CA 1
ATOM 819 C C . THR A 1 101 ? -2.491 -2.895 1.407 1.00 75.75 101 THR A C 1
ATOM 821 O O . THR A 1 101 ? -1.273 -2.781 1.295 1.00 75.75 101 THR A O 1
ATOM 824 N N . GLY A 1 102 ? -3.263 -3.279 0.385 1.00 71.69 102 GLY A N 1
ATOM 825 C CA . GLY A 1 102 ? -2.714 -3.768 -0.885 1.00 71.69 102 GLY A CA 1
ATOM 826 C C . GLY A 1 102 ? -2.026 -5.133 -0.739 1.00 71.69 102 GLY A C 1
ATOM 827 O O . GLY A 1 102 ? -2.339 -5.893 0.180 1.00 71.69 102 GLY A O 1
ATOM 828 N N . GLU A 1 103 ? -1.112 -5.464 -1.655 1.00 67.25 103 GLU A N 1
ATOM 829 C CA . GLU A 1 103 ? -0.521 -6.805 -1.744 1.00 67.25 103 GLU A CA 1
ATOM 830 C C . GLU A 1 103 ? 0.582 -7.108 -0.700 1.00 67.25 103 GLU A C 1
ATOM 832 O O . GLU A 1 103 ? 1.401 -6.259 -0.345 1.00 67.25 103 GLU A O 1
ATOM 837 N N . ARG A 1 104 ? 0.621 -8.392 -0.299 1.00 58.41 104 ARG A N 1
ATOM 838 C CA . ARG A 1 104 ? 1.534 -9.093 0.636 1.00 58.41 104 ARG A CA 1
ATOM 839 C C . ARG A 1 104 ? 1.452 -8.699 2.121 1.00 58.41 104 ARG A C 1
ATOM 841 O O . ARG A 1 104 ? 2.419 -8.172 2.680 1.00 58.41 104 ARG A O 1
ATOM 848 N N . PRO A 1 105 ? 0.353 -9.066 2.807 1.00 58.12 105 PRO A N 1
ATOM 849 C CA . PRO A 1 105 ? 0.329 -9.189 4.258 1.00 58.12 105 PRO A CA 1
ATOM 850 C C . PRO A 1 105 ? 1.469 -10.102 4.714 1.00 58.12 105 PRO A C 1
ATOM 852 O O . PRO A 1 105 ? 1.725 -11.166 4.142 1.00 58.12 105 PRO A O 1
ATOM 855 N N . ARG A 1 106 ? 2.182 -9.655 5.745 1.00 61.44 106 ARG A N 1
ATOM 856 C CA . ARG A 1 106 ? 3.224 -10.441 6.403 1.00 61.44 106 ARG A CA 1
ATOM 857 C C . ARG A 1 106 ? 2.602 -11.185 7.576 1.00 61.44 106 ARG A C 1
ATOM 859 O O . ARG A 1 106 ? 1.767 -10.619 8.276 1.00 61.44 106 ARG A O 1
ATOM 866 N N . TYR A 1 107 ? 3.038 -12.422 7.800 1.00 62.50 107 TYR A N 1
ATOM 867 C CA . TYR A 1 107 ? 2.723 -13.136 9.035 1.00 62.50 107 TYR A CA 1
ATOM 868 C C . TYR A 1 107 ? 3.230 -12.329 10.232 1.00 62.50 107 TYR A C 1
ATOM 870 O O . TYR A 1 107 ? 4.346 -11.802 10.203 1.00 62.50 107 TYR A O 1
ATOM 878 N N . LEU A 1 108 ? 2.379 -12.198 11.247 1.00 62.34 108 LEU A N 1
ATOM 879 C CA . LEU A 1 108 ? 2.625 -11.354 12.415 1.00 62.34 108 LEU A CA 1
ATOM 880 C C . LEU A 1 108 ? 3.522 -12.048 13.454 1.00 62.34 108 LEU A C 1
ATOM 882 O O . LEU A 1 108 ? 4.039 -11.380 14.344 1.00 62.34 108 LEU A O 1
ATOM 886 N N . GLY A 1 109 ? 3.744 -13.360 13.329 1.00 64.56 109 GLY A N 1
ATOM 887 C CA . GLY A 1 109 ? 4.565 -14.155 14.241 1.00 64.56 109 GLY A CA 1
ATOM 888 C C . GLY A 1 109 ? 3.898 -14.430 15.590 1.00 64.56 109 GLY A C 1
ATOM 889 O O . GLY A 1 109 ? 4.600 -14.738 16.550 1.00 64.56 109 GLY A O 1
ATOM 890 N N . ILE A 1 110 ? 2.571 -14.296 15.674 1.00 59.31 110 ILE A N 1
ATOM 891 C CA . ILE A 1 110 ? 1.770 -14.511 16.890 1.00 59.31 110 ILE A CA 1
ATOM 892 C C . ILE A 1 110 ? 0.949 -15.798 16.781 1.00 59.31 110 ILE A C 1
ATOM 894 O O . ILE A 1 110 ? 0.644 -16.259 15.682 1.00 59.31 110 ILE A O 1
ATOM 898 N N . GLU A 1 111 ? 0.572 -16.381 17.918 1.00 56.72 111 GLU A N 1
ATOM 899 C CA . GLU A 1 111 ? -0.251 -17.593 17.949 1.00 56.72 111 GLU A CA 1
ATOM 900 C C . GLU A 1 111 ? -1.590 -17.363 17.222 1.00 56.72 111 GLU A C 1
ATOM 902 O O . GLU A 1 111 ? -2.306 -16.402 17.499 1.00 56.72 111 GLU A O 1
ATOM 907 N N . GLY A 1 112 ? -1.894 -18.220 16.241 1.00 60.25 112 GLY A N 1
ATOM 908 C CA . GLY A 1 112 ? -3.082 -18.106 15.389 1.00 60.25 112 GLY A CA 1
ATOM 909 C C . GLY A 1 112 ? -2.913 -17.274 14.107 1.00 60.25 112 GLY A C 1
ATOM 910 O O . GLY A 1 112 ? -3.832 -17.239 13.290 1.00 60.25 112 GLY A O 1
ATOM 911 N N . ASP A 1 113 ? -1.757 -16.650 13.855 1.00 55.00 113 ASP A N 1
ATOM 912 C CA . ASP A 1 113 ? -1.557 -15.799 12.669 1.00 55.00 113 ASP A CA 1
ATOM 913 C C . ASP A 1 113 ? -1.690 -16.546 11.324 1.00 55.00 113 ASP A C 1
ATOM 915 O O . ASP A 1 113 ? -2.211 -16.002 10.348 1.00 55.00 113 ASP A O 1
ATOM 919 N N . LYS A 1 114 ? -1.274 -17.814 11.270 1.00 60.69 114 LYS A N 1
ATOM 920 C CA . LYS A 1 114 ? -1.398 -18.689 10.091 1.00 60.69 114 LYS A CA 1
ATOM 921 C C . LYS A 1 114 ? -2.793 -19.268 9.887 1.00 60.69 114 LYS A C 1
ATOM 923 O O . LYS A 1 114 ? -3.119 -19.672 8.778 1.00 60.69 114 LYS A O 1
ATOM 928 N N . GLU A 1 115 ? -3.579 -19.358 10.952 1.00 60.53 115 GLU A N 1
ATOM 929 C CA . GLU A 1 115 ? -4.874 -20.044 10.949 1.00 60.53 115 GLU A CA 1
ATOM 930 C C . GLU A 1 115 ? -6.034 -19.054 10.792 1.00 60.53 115 GLU A C 1
ATOM 932 O O . GLU A 1 115 ? -7.041 -19.375 10.165 1.00 60.53 115 GLU A O 1
ATOM 937 N N . TYR A 1 116 ? -5.859 -17.820 11.283 1.00 58.12 116 TYR A N 1
ATOM 938 C CA . TYR A 1 116 ? -6.925 -16.820 11.340 1.00 58.12 116 TYR A CA 1
ATOM 939 C C . TYR A 1 116 ? -6.654 -15.532 10.553 1.00 58.12 116 TYR A C 1
ATOM 941 O O . TYR A 1 116 ? -7.603 -14.780 10.336 1.00 58.12 116 TYR A O 1
ATOM 949 N N . CYS A 1 117 ? -5.413 -15.235 10.140 1.00 49.31 117 CYS A N 1
ATOM 950 C CA . CYS A 1 117 ? -5.098 -13.929 9.540 1.00 49.31 117 CYS A CA 1
ATOM 951 C C . CYS A 1 117 ? -4.799 -13.965 8.037 1.00 49.31 117 CYS A C 1
AT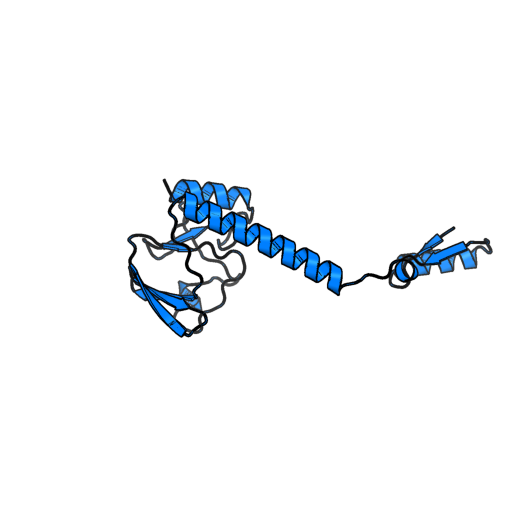OM 953 O O . CYS A 1 117 ? -5.125 -12.998 7.349 1.00 49.31 117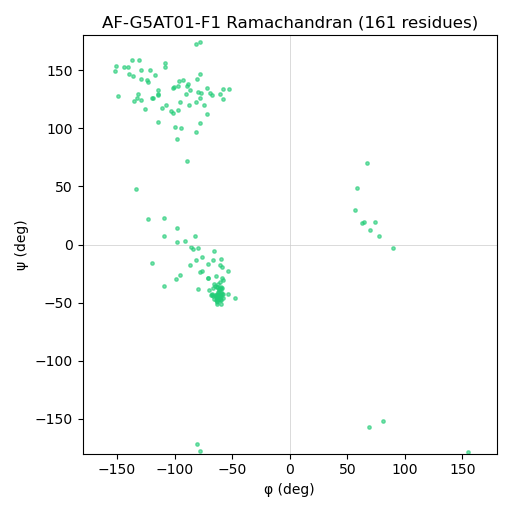 CYS A O 1
ATOM 955 N N . VAL A 1 118 ? -4.143 -15.010 7.521 1.00 59.25 118 VAL A N 1
ATOM 956 C CA . VAL A 1 118 ? -3.572 -14.986 6.165 1.00 59.25 118 VAL A CA 1
ATOM 957 C C . VAL A 1 118 ? -3.567 -16.384 5.533 1.00 59.25 118 VAL A C 1
ATOM 959 O O . VAL A 1 118 ? -3.037 -17.319 6.126 1.00 59.25 118 VAL A O 1
ATOM 962 N N . THR A 1 119 ? -4.109 -16.540 4.318 1.00 57.78 119 THR A N 1
ATOM 963 C CA . THR A 1 119 ? -4.074 -17.823 3.588 1.00 57.78 119 THR A CA 1
ATOM 964 C C . THR A 1 119 ? -2.715 -18.091 2.930 1.00 57.78 119 THR A C 1
ATOM 966 O O . THR A 1 119 ? -1.827 -17.235 2.906 1.00 57.78 119 THR A O 1
ATOM 969 N N . ARG A 1 120 ? -2.532 -19.287 2.340 1.00 55.00 120 ARG A N 1
ATOM 970 C CA . ARG A 1 120 ? -1.263 -19.738 1.722 1.00 55.00 120 ARG A CA 1
ATOM 971 C C . ARG A 1 120 ? -0.702 -18.765 0.668 1.00 55.00 120 ARG A C 1
ATOM 973 O O . ARG A 1 120 ? 0.505 -18.769 0.441 1.00 55.00 120 ARG A O 1
ATOM 980 N N . ASN A 1 121 ? -1.549 -17.916 0.082 1.00 59.69 121 ASN A N 1
ATOM 981 C CA . ASN A 1 121 ? -1.185 -16.923 -0.933 1.00 59.69 121 ASN A CA 1
ATOM 982 C C . ASN A 1 121 ? -0.975 -15.504 -0.381 1.00 59.69 121 ASN A C 1
ATOM 984 O O . ASN A 1 121 ? -0.933 -14.551 -1.156 1.00 59.69 121 ASN A O 1
ATOM 988 N N . SER A 1 122 ? -0.854 -15.335 0.936 1.00 67.56 122 SER A N 1
ATOM 989 C CA . SER A 1 122 ? -0.799 -14.010 1.555 1.00 67.56 122 SER A CA 1
ATOM 990 C C . SER A 1 122 ? -2.048 -13.167 1.249 1.00 67.56 122 SER A C 1
ATOM 992 O O . SER A 1 122 ? -1.929 -12.019 0.839 1.00 67.56 122 SER A O 1
ATOM 994 N N . LYS A 1 123 ? -3.254 -13.721 1.416 1.00 74.88 123 LYS A N 1
ATOM 995 C CA . LYS A 1 123 ? -4.525 -13.002 1.210 1.00 74.88 123 LYS A CA 1
ATOM 996 C C . LYS A 1 123 ? -5.472 -13.211 2.397 1.00 74.88 123 LYS A C 1
ATOM 998 O O . LYS A 1 123 ? -5.304 -14.160 3.162 1.00 74.88 123 LYS A O 1
ATOM 1003 N N . ILE A 1 124 ? -6.439 -12.313 2.562 1.00 76.81 124 ILE A N 1
ATOM 1004 C CA . ILE A 1 124 ? -7.474 -12.371 3.598 1.00 76.81 124 ILE A CA 1
ATOM 1005 C C . ILE A 1 124 ? -8.730 -13.024 2.999 1.00 76.81 124 ILE A C 1
ATOM 1007 O O . ILE A 1 124 ? -9.259 -12.507 2.006 1.00 76.81 124 ILE A O 1
ATOM 1011 N N . PRO A 1 125 ? -9.230 -14.125 3.588 1.00 81.75 125 PRO A N 1
ATOM 1012 C CA . PRO A 1 125 ? -10.499 -14.709 3.186 1.00 81.75 125 PRO A CA 1
ATOM 1013 C C . PRO A 1 125 ? -11.650 -13.814 3.656 1.00 81.75 125 PRO A C 1
ATOM 1015 O O . PRO A 1 125 ? -11.676 -13.348 4.799 1.00 81.75 125 PRO A O 1
ATOM 1018 N N . VAL A 1 126 ? -12.611 -13.578 2.767 1.00 83.62 126 VAL A N 1
ATOM 1019 C CA . VAL A 1 126 ? -13.812 -12.781 3.040 1.00 83.62 126 VAL A CA 1
ATOM 1020 C C . VAL A 1 126 ? -15.051 -13.443 2.451 1.00 83.62 126 VAL A C 1
ATOM 1022 O O . VAL A 1 126 ? -14.951 -14.247 1.525 1.00 83.62 126 VAL A O 1
ATOM 1025 N N . ASN A 1 127 ? -16.224 -13.086 2.969 1.00 85.44 127 ASN A N 1
ATOM 1026 C CA . ASN A 1 127 ? -17.504 -13.459 2.366 1.00 85.44 127 ASN A CA 1
ATOM 1027 C C . ASN A 1 127 ? -17.875 -12.540 1.177 1.00 85.44 127 ASN A C 1
ATOM 1029 O O . ASN A 1 127 ? -17.087 -11.704 0.726 1.00 85.44 127 ASN A O 1
ATOM 1033 N N . ASP A 1 128 ? -19.097 -12.682 0.658 1.00 86.06 128 ASP A N 1
ATOM 1034 C CA . ASP A 1 128 ? -19.583 -11.918 -0.501 1.00 86.06 128 ASP A CA 1
ATOM 1035 C C . ASP A 1 128 ? -19.758 -10.413 -0.257 1.00 86.06 128 ASP A C 1
ATOM 1037 O O . ASP A 1 128 ? -19.881 -9.661 -1.223 1.00 86.06 128 ASP A O 1
ATOM 1041 N N . VAL A 1 129 ? -19.727 -9.984 1.008 1.00 84.62 129 VAL A N 1
ATOM 1042 C CA . VAL A 1 129 ? -19.795 -8.577 1.434 1.00 84.62 129 VAL A CA 1
ATOM 1043 C C . VAL A 1 129 ? -18.460 -8.075 1.995 1.00 84.62 129 VAL A C 1
ATOM 1045 O O . VAL A 1 129 ? -18.424 -7.137 2.791 1.00 84.62 129 VAL A O 1
ATOM 1048 N N . GLU A 1 130 ? -17.353 -8.726 1.616 1.00 83.69 130 GLU A N 1
ATOM 1049 C CA . GLU A 1 130 ? -15.989 -8.300 1.949 1.00 83.69 130 GLU A CA 1
ATOM 1050 C C . GLU A 1 130 ? -15.675 -8.286 3.466 1.00 83.69 130 GLU A C 1
ATOM 1052 O O . GLU A 1 130 ? -14.705 -7.677 3.926 1.00 83.69 130 GLU A O 1
ATOM 1057 N N . GLN A 1 131 ? -16.480 -8.999 4.256 1.00 83.69 131 GLN A N 1
ATOM 1058 C CA . GLN A 1 131 ? -16.313 -9.172 5.698 1.00 83.69 131 GLN A CA 1
ATOM 1059 C C . GLN A 1 131 ? -15.407 -10.373 5.982 1.00 83.69 131 GLN A C 1
ATOM 1061 O O . GLN A 1 131 ? -15.545 -11.422 5.347 1.00 83.69 131 GLN A O 1
ATOM 1066 N N . THR A 1 132 ? -14.493 -10.235 6.945 1.00 83.81 132 THR A N 1
ATOM 1067 C CA . THR A 1 132 ? -13.626 -11.343 7.372 1.00 83.81 132 THR A CA 1
ATOM 1068 C C . THR A 1 132 ? -14.384 -12.306 8.297 1.00 83.81 132 THR A C 1
ATOM 1070 O O . THR A 1 132 ? -15.562 -12.120 8.604 1.00 83.81 132 THR A O 1
ATOM 1073 N N . ASN A 1 133 ? -13.707 -13.336 8.807 1.00 79.50 133 ASN A N 1
ATOM 1074 C CA . ASN A 1 133 ? -14.229 -14.184 9.888 1.00 79.50 133 ASN A CA 1
ATOM 1075 C C . ASN A 1 133 ? -14.534 -13.411 11.192 1.00 79.50 133 ASN A C 1
ATOM 1077 O O . ASN A 1 133 ? -15.188 -13.946 12.085 1.00 79.50 133 ASN A O 1
ATOM 1081 N N . VAL A 1 134 ? -14.072 -12.162 11.310 1.00 75.81 134 VAL A N 1
ATOM 1082 C CA . VAL A 1 134 ? -14.335 -11.271 12.436 1.00 75.81 134 VAL A CA 1
ATOM 1083 C C . VAL A 1 134 ? -15.431 -10.264 12.035 1.00 75.81 134 VAL A C 1
ATOM 1085 O O . VAL A 1 134 ? -15.171 -9.387 11.215 1.00 75.81 134 VAL A O 1
ATOM 1088 N N . PRO A 1 135 ? -16.644 -10.299 12.631 1.00 78.00 135 PRO A N 1
ATOM 1089 C CA . PRO A 1 135 ? -17.822 -9.593 12.093 1.00 78.00 135 PRO A CA 1
ATOM 1090 C C . PRO A 1 135 ? -17.717 -8.065 11.914 1.00 78.00 135 PRO A C 1
ATOM 1092 O O . PRO A 1 135 ? -18.510 -7.455 11.198 1.00 78.00 135 PRO A O 1
ATOM 1095 N N . HIS A 1 136 ? -16.772 -7.417 12.587 1.00 78.50 136 HIS A N 1
ATOM 1096 C CA . HIS A 1 136 ? -16.567 -5.963 12.565 1.00 78.50 136 HIS A CA 1
ATOM 1097 C C . HIS A 1 136 ? -15.290 -5.557 11.808 1.00 78.50 136 HIS A C 1
ATOM 1099 O O . HIS A 1 136 ? -14.931 -4.376 11.811 1.00 78.50 136 HIS A O 1
ATOM 1105 N N . ILE A 1 137 ? -14.617 -6.511 11.156 1.00 80.31 137 ILE A N 1
ATOM 1106 C CA . ILE A 1 137 ? -13.437 -6.286 10.323 1.00 80.31 137 ILE A CA 1
ATOM 1107 C C . ILE A 1 137 ? -13.785 -6.636 8.873 1.00 80.31 137 ILE A C 1
ATOM 1109 O O . ILE A 1 137 ? -14.314 -7.704 8.574 1.00 80.31 137 ILE A O 1
ATOM 1113 N N . TYR A 1 138 ? -13.469 -5.713 7.971 1.00 84.44 138 TYR A N 1
ATOM 1114 C CA . TYR A 1 138 ? -13.674 -5.845 6.531 1.00 84.44 138 TYR A CA 1
ATOM 1115 C C . TYR A 1 138 ? -12.332 -5.695 5.823 1.00 84.44 138 TYR A C 1
ATOM 1117 O O . TYR A 1 138 ? -11.451 -4.978 6.308 1.00 84.44 138 TYR A O 1
ATOM 1125 N N . ALA A 1 139 ? -12.170 -6.339 4.672 1.00 82.00 139 ALA A N 1
ATOM 1126 C CA . ALA A 1 139 ? -10.966 -6.228 3.858 1.00 82.00 139 ALA A CA 1
ATOM 1127 C C . ALA A 1 139 ? -11.337 -5.906 2.408 1.00 82.00 139 ALA A C 1
ATOM 1129 O O . ALA A 1 139 ? -12.340 -6.397 1.909 1.00 82.00 139 ALA A O 1
ATOM 1130 N N . ILE A 1 140 ? -10.558 -5.065 1.727 1.00 85.69 140 ILE A N 1
ATOM 1131 C CA . ILE A 1 140 ? -10.846 -4.671 0.338 1.00 85.69 140 ILE A CA 1
ATOM 1132 C C . ILE A 1 140 ? -9.600 -4.576 -0.533 1.00 85.69 140 ILE A C 1
ATOM 1134 O O . ILE A 1 140 ? -8.510 -4.240 -0.069 1.00 85.69 140 ILE A O 1
ATOM 1138 N N . GLY A 1 141 ? -9.809 -4.782 -1.833 1.00 82.81 141 GLY A N 1
ATOM 1139 C CA . GLY A 1 141 ? -8.780 -4.674 -2.863 1.00 82.81 141 GLY A CA 1
ATOM 1140 C C . GLY A 1 141 ? -7.908 -5.918 -2.953 1.00 82.81 141 GLY A C 1
ATOM 1141 O O . GLY A 1 141 ? -8.341 -7.017 -2.616 1.00 82.81 141 GLY A O 1
ATOM 1142 N N . ASP A 1 142 ? -6.667 -5.738 -3.391 1.00 81.50 142 ASP A N 1
ATOM 1143 C CA . ASP A 1 142 ? -5.757 -6.840 -3.736 1.00 81.50 142 ASP A CA 1
ATOM 1144 C C . ASP A 1 142 ? -5.356 -7.706 -2.532 1.00 81.50 142 ASP A C 1
ATOM 1146 O O . ASP A 1 142 ? -4.694 -8.725 -2.683 1.00 81.50 142 ASP A O 1
ATOM 1150 N N . ILE A 1 143 ? -5.750 -7.323 -1.317 1.00 78.56 143 ILE A N 1
ATOM 1151 C CA . ILE A 1 143 ? -5.580 -8.130 -0.108 1.00 78.56 143 ILE A CA 1
ATOM 1152 C C . ILE A 1 143 ? -6.513 -9.352 -0.081 1.00 78.56 143 ILE A C 1
ATOM 1154 O O . ILE A 1 143 ? -6.282 -10.266 0.704 1.00 78.56 143 ILE A O 1
ATOM 1158 N N . LEU A 1 144 ? -7.565 -9.373 -0.905 1.00 80.56 144 LEU A N 1
ATOM 1159 C CA . LEU A 1 144 ? -8.627 -10.376 -0.862 1.00 80.56 144 LEU A CA 1
ATOM 1160 C C . LEU A 1 144 ? -8.252 -11.690 -1.545 1.00 80.56 144 LEU A C 1
ATOM 1162 O O . LEU A 1 144 ? -7.628 -11.710 -2.604 1.00 80.56 144 LEU A O 1
ATOM 1166 N N . GLU A 1 145 ? -8.689 -12.805 -0.963 1.00 80.31 145 GLU A N 1
ATOM 1167 C CA . GLU A 1 145 ? -8.531 -14.119 -1.582 1.00 80.31 145 GLU A CA 1
ATOM 1168 C C . GLU A 1 145 ? -9.595 -14.369 -2.660 1.00 80.31 145 GLU A C 1
ATOM 1170 O O . GLU A 1 145 ? -10.789 -14.178 -2.437 1.00 80.31 145 GLU A O 1
ATOM 1175 N N . GLY A 1 146 ? -9.159 -14.813 -3.844 1.00 76.94 146 GLY A N 1
ATOM 1176 C CA . GLY A 1 146 ? -10.057 -15.261 -4.915 1.00 76.94 146 GLY A CA 1
ATOM 1177 C C . GLY A 1 146 ? -10.881 -14.155 -5.587 1.00 76.94 146 GLY A C 1
ATOM 1178 O O . GLY A 1 146 ? -11.810 -14.464 -6.333 1.00 76.94 146 GLY A O 1
ATOM 1179 N N . LYS A 1 147 ? -10.564 -12.876 -5.347 1.00 80.44 147 LYS A N 1
ATOM 1180 C CA . LYS A 1 147 ? -11.238 -11.717 -5.956 1.00 80.44 147 LYS A CA 1
ATOM 1181 C C . LYS A 1 147 ? -10.326 -11.035 -6.994 1.00 80.44 147 LYS A C 1
ATOM 1183 O O . LYS A 1 147 ? -9.107 -11.114 -6.863 1.00 80.44 147 LYS A O 1
ATOM 1188 N N . PRO A 1 148 ? -10.882 -10.362 -8.023 1.00 76.25 148 PRO A N 1
ATOM 1189 C CA . PRO A 1 148 ? -10.082 -9.635 -9.008 1.00 76.25 148 PRO A CA 1
ATOM 1190 C C . PRO A 1 148 ? -9.229 -8.520 -8.386 1.00 76.25 148 PRO A C 1
ATOM 1192 O O . PRO A 1 148 ? -9.747 -7.647 -7.689 1.00 76.25 148 PRO A O 1
ATOM 1195 N N . GLU A 1 149 ? -7.939 -8.519 -8.710 1.00 76.44 149 GLU A N 1
ATOM 1196 C CA . GLU A 1 149 ? -6.940 -7.553 -8.231 1.00 76.44 149 GLU A CA 1
ATOM 1197 C C . GLU A 1 149 ? -6.879 -6.347 -9.175 1.00 76.44 149 GLU A C 1
ATOM 1199 O O . GLU A 1 149 ? -5.984 -6.205 -10.009 1.00 76.44 149 GLU A O 1
ATOM 1204 N N . LEU A 1 150 ? -7.928 -5.524 -9.134 1.00 75.12 150 LEU A N 1
ATOM 1205 C CA . LEU A 1 150 ? -8.081 -4.369 -10.012 1.00 75.12 150 LEU A CA 1
ATOM 1206 C C . LEU A 1 150 ? -8.393 -3.117 -9.194 1.00 75.12 150 LEU A C 1
ATOM 1208 O O . LEU A 1 150 ? -9.412 -3.039 -8.505 1.00 75.12 150 LEU A O 1
ATOM 1212 N N . THR A 1 151 ? -7.570 -2.079 -9.364 1.00 70.31 151 THR A N 1
ATOM 1213 C CA . THR A 1 151 ? -7.767 -0.755 -8.755 1.00 70.31 151 THR A CA 1
ATOM 1214 C C . THR A 1 151 ? -9.196 -0.199 -8.898 1.00 70.31 151 THR A C 1
ATOM 1216 O O . THR A 1 151 ? -9.732 0.265 -7.889 1.00 70.31 151 THR A O 1
ATOM 1219 N N . PRO A 1 152 ? -9.870 -0.245 -10.072 1.00 71.44 152 PRO A N 1
ATOM 1220 C CA . PRO A 1 152 ? -11.249 0.244 -10.171 1.00 71.44 152 PRO A CA 1
ATOM 1221 C C . PRO A 1 152 ? -12.239 -0.552 -9.304 1.00 71.44 152 PRO A C 1
ATOM 1223 O O . PRO A 1 152 ? -13.115 0.052 -8.687 1.00 71.44 152 PRO A O 1
ATOM 1226 N N . VAL A 1 153 ? -12.063 -1.874 -9.188 1.00 73.00 153 VAL A N 1
ATOM 1227 C CA . VAL A 1 153 ? -12.920 -2.747 -8.367 1.00 73.00 153 VAL A CA 1
ATOM 1228 C C . VAL A 1 153 ? -12.735 -2.429 -6.882 1.00 73.00 153 VAL A C 1
ATOM 1230 O O . VAL A 1 153 ? -13.714 -2.286 -6.154 1.00 73.00 153 VAL A O 1
ATOM 1233 N N . ALA A 1 154 ? -11.493 -2.234 -6.432 1.00 72.00 154 ALA A N 1
ATOM 1234 C CA . ALA A 1 154 ? -11.198 -1.868 -5.046 1.00 72.00 154 ALA A CA 1
ATOM 1235 C C . ALA A 1 154 ? -11.852 -0.532 -4.637 1.00 72.00 154 ALA A C 1
ATOM 1237 O O . ALA A 1 154 ? -12.401 -0.413 -3.540 1.00 72.00 154 ALA A O 1
ATOM 1238 N N . ILE A 1 155 ? -11.832 0.463 -5.532 1.00 73.00 155 ILE A N 1
ATOM 1239 C CA . ILE A 1 155 ? -12.452 1.777 -5.298 1.00 73.00 155 ILE A CA 1
ATOM 1240 C C . ILE A 1 155 ? -13.973 1.655 -5.173 1.00 73.00 155 ILE A C 1
ATOM 1242 O O . ILE A 1 155 ? -14.567 2.282 -4.295 1.00 73.00 155 ILE A O 1
ATOM 1246 N N . GLU A 1 156 ? -14.612 0.875 -6.044 1.00 73.69 156 GLU A N 1
ATOM 1247 C CA . GLU A 1 156 ? -16.060 0.661 -6.010 1.00 73.69 156 GLU A CA 1
ATOM 1248 C C . GLU A 1 156 ? -16.497 -0.029 -4.712 1.00 73.69 156 GLU A C 1
ATOM 1250 O O . GLU A 1 156 ? -17.388 0.466 -4.021 1.00 73.69 156 GLU A O 1
ATOM 1255 N N . ARG A 1 157 ? -15.801 -1.102 -4.314 1.00 75.50 157 ARG A N 1
ATOM 1256 C CA . ARG A 1 157 ? -16.073 -1.821 -3.058 1.00 75.50 157 ARG A CA 1
ATOM 1257 C C . ARG A 1 157 ? -15.875 -0.944 -1.827 1.00 75.50 157 ARG A C 1
ATOM 1259 O O . ARG A 1 157 ? -16.710 -0.952 -0.926 1.00 75.50 157 ARG A O 1
ATOM 1266 N N . GLY A 1 158 ? -14.829 -0.117 -1.819 1.00 75.25 158 GLY A N 1
ATOM 1267 C CA . GLY A 1 158 ? -14.608 0.855 -0.749 1.00 75.25 158 GLY A CA 1
ATOM 1268 C C . GLY A 1 158 ? -15.749 1.868 -0.602 1.00 75.25 158 GLY A C 1
ATOM 1269 O O . GLY A 1 158 ? -16.095 2.227 0.520 1.00 75.25 158 GLY A O 1
ATOM 1270 N N . LYS A 1 159 ? -16.370 2.304 -1.708 1.00 76.50 159 LYS A N 1
ATOM 1271 C CA . LYS A 1 159 ? -17.541 3.197 -1.656 1.00 76.50 159 LYS A CA 1
ATOM 1272 C C . LYS A 1 159 ? -18.766 2.497 -1.074 1.00 76.50 159 LYS A C 1
ATOM 1274 O O . LYS A 1 159 ? -19.438 3.091 -0.243 1.00 76.50 159 LYS A O 1
ATOM 1279 N N . LEU A 1 160 ? -19.028 1.254 -1.480 1.00 77.00 160 LEU A N 1
ATOM 1280 C CA . LEU A 1 160 ? -20.176 0.482 -0.994 1.00 77.00 160 LEU A CA 1
ATOM 1281 C C . LEU A 1 160 ? -20.106 0.210 0.512 1.00 77.00 160 LEU A C 1
ATOM 1283 O O . LEU A 1 160 ? -21.132 0.250 1.174 1.00 77.00 160 LEU A O 1
ATOM 1287 N N . LEU A 1 161 ? -18.909 -0.022 1.059 1.00 73.56 161 LEU A N 1
ATOM 1288 C CA . LEU A 1 161 ? -18.721 -0.239 2.500 1.00 73.56 161 LEU A CA 1
ATOM 1289 C C . LEU A 1 161 ? -18.781 1.046 3.339 1.00 73.56 161 LEU A C 1
ATOM 1291 O O . LEU A 1 161 ? -18.981 0.976 4.553 1.00 73.56 161 LEU A O 1
ATOM 1295 N N . ALA A 1 162 ? -18.529 2.202 2.721 1.00 67.94 162 ALA A N 1
ATOM 1296 C CA . ALA A 1 162 ? -18.523 3.496 3.397 1.00 67.94 162 ALA A CA 1
ATOM 1297 C C . ALA A 1 162 ? -19.915 4.152 3.472 1.00 67.94 162 ALA A C 1
ATOM 1299 O O . ALA A 1 162 ? -20.088 5.080 4.266 1.00 67.94 162 ALA A O 1
ATOM 1300 N N . CYS A 1 163 ? -20.865 3.701 2.646 1.00 47.91 163 CYS A N 1
ATOM 1301 C CA . CYS A 1 163 ? -22.267 4.127 2.635 1.00 47.91 163 CYS A CA 1
ATOM 1302 C C . CYS A 1 163 ? -23.133 3.235 3.534 1.00 47.91 163 CYS A C 1
ATOM 1304 O O . CYS A 1 163 ? -24.111 3.783 4.089 1.00 47.91 163 CYS A O 1
#

Organism: Heterocephalus glaber (NCBI:txid10181)

Sequence (163 aa):
MIFSKRCCAHSTRVKELFSSLGVNYNILELDQIVKHNWEIMTEAIQNHIGSLNWGYRLSLREKRVTYTNSCGEFMGQYKLKATNRKGQETFYTAAKFVIATGERPRYLGIEGDKEYCVTRNSKIPVNDVEQTNVPHIYAIGDILEGKPELTPVAIERGKLLAC

InterPro domains:
  IPR023753 FAD/NAD(P)-binding domain [PF07992] (119-158)
  IPR036188 FAD/NAD(P)-binding domain superfamily [G3DSA:3.50.50.60] (4-163)
  IPR036188 FAD/NAD(P)-binding domain superfamily [SSF51905] (17-162)
  IPR046952 Glutathione reductase/thioredoxin reductase-like [PTHR42737] (16-120)

Solvent-accessible surface area (backbone atoms only — not comparable to full-atom values): 9802 Å² total; per-residue (Å²): 111,43,82,30,39,92,89,37,73,68,41,52,53,52,52,53,50,39,56,76,68,74,54,90,73,50,78,45,53,52,68,75,73,54,78,82,59,64,64,61,52,52,49,53,51,51,51,50,53,51,51,52,55,49,54,51,53,50,54,33,51,77,70,70,46,89,83,78,82,50,56,76,43,77,78,50,98,48,33,36,38,31,36,30,96,86,68,51,74,46,80,46,72,50,89,63,47,78,47,68,82,38,74,66,64,71,83,78,86,51,94,57,32,75,81,76,58,38,47,101,82,36,20,35,67,53,55,100,81,33,33,34,96,46,92,51,36,31,50,44,38,51,26,37,53,98,56,81,75,38,72,71,57,29,54,53,53,54,51,64,76,74,108

Mean predicted aligned error: 12.52 Å

pLDDT: mean 80.9, std 10.61, range [47.91, 96.38]